Protein AF-A0AAU4G1H4-F1 (afdb_monomer_lite)

Sequence (89 aa):
MTDGQNDRYGPLVQAIVAQSAAMTRNGLPAEKAALVIARAVTDRRPRTRYTIGRDAALLTRLSRVLPDRLLDRILAASLRPHYPKATAA

Radius of gyration: 17.73 Å; chains: 1; bounding box: 41×32×53 Å

Foldseek 3Di:
DDPVVCVVCVQVVQLVVQLVVVCVVVDDDPVQVVVQVVCQVPDPDHDPDDARDPVSVVLVVCVVPDDPVVSVVVVVVSSVVSGDDPPDD

Structure (mmCIF, N/CA/C/O backbone):
data_AF-A0AAU4G1H4-F1
#
_entry.id   AF-A0AAU4G1H4-F1
#
loop_
_atom_site.group_PDB
_atom_site.id
_atom_site.type_symbol
_atom_site.label_atom_id
_atom_site.label_alt_id
_atom_site.label_comp_id
_atom_site.label_asym_id
_atom_site.label_entity_id
_atom_site.label_seq_id
_atom_site.pdbx_PDB_ins_code
_atom_site.Cartn_x
_atom_site.Cartn_y
_atom_site.Cartn_z
_atom_site.occupancy
_atom_site.B_iso_or_equiv
_atom_site.auth_seq_id
_atom_site.auth_comp_id
_atom_site.auth_asym_id
_atom_site.auth_atom_id
_atom_site.pdbx_PDB_model_num
ATOM 1 N N . MET A 1 1 ? 23.857 -2.273 -4.454 1.00 62.94 1 MET A N 1
ATOM 2 C CA . MET A 1 1 ? 23.184 -3.195 -5.393 1.00 62.94 1 MET A CA 1
ATOM 3 C C . MET A 1 1 ? 24.212 -3.559 -6.444 1.00 62.94 1 MET A C 1
ATOM 5 O O . MET A 1 1 ? 24.879 -2.646 -6.910 1.00 62.94 1 MET A O 1
ATOM 9 N N . THR A 1 2 ? 24.436 -4.841 -6.724 1.00 82.50 2 THR A N 1
ATOM 10 C CA . THR A 1 2 ? 25.382 -5.228 -7.785 1.00 82.50 2 THR A CA 1
ATOM 11 C C . THR A 1 2 ? 24.755 -5.001 -9.160 1.00 82.50 2 THR A C 1
ATOM 13 O O . THR A 1 2 ? 23.529 -5.015 -9.280 1.00 82.50 2 THR A O 1
ATOM 16 N N . ASP A 1 3 ? 25.565 -4.829 -10.203 1.00 80.00 3 ASP A N 1
ATOM 17 C CA . ASP A 1 3 ? 25.059 -4.576 -11.563 1.00 80.00 3 ASP A CA 1
ATOM 18 C C . ASP A 1 3 ? 24.111 -5.693 -12.034 1.00 80.00 3 ASP A C 1
ATOM 20 O O . ASP A 1 3 ? 22.989 -5.433 -12.459 1.00 80.00 3 ASP A O 1
ATOM 24 N N . GLY A 1 4 ? 24.452 -6.958 -11.761 1.00 81.12 4 GLY A N 1
ATOM 25 C CA . GLY A 1 4 ? 23.568 -8.095 -12.053 1.00 81.12 4 GLY A CA 1
ATOM 26 C C . GLY A 1 4 ? 22.296 -8.188 -11.188 1.00 81.12 4 GLY A C 1
ATOM 27 O O . GLY A 1 4 ? 21.406 -8.993 -11.474 1.00 81.12 4 GLY A O 1
ATOM 28 N N . GLN A 1 5 ? 22.181 -7.431 -10.093 1.00 79.56 5 GLN A N 1
ATOM 29 C CA . GLN A 1 5 ? 20.920 -7.267 -9.353 1.00 79.56 5 GLN A CA 1
ATOM 30 C C . GLN A 1 5 ? 20.086 -6.122 -9.932 1.00 79.56 5 GLN A C 1
ATOM 32 O O . GLN A 1 5 ? 18.865 -6.260 -10.015 1.00 79.56 5 GLN A O 1
ATOM 37 N N . ASN A 1 6 ? 20.736 -5.032 -10.353 1.00 80.06 6 ASN A N 1
ATOM 38 C CA . ASN A 1 6 ? 20.086 -3.919 -11.043 1.00 80.06 6 ASN A CA 1
ATOM 39 C C . ASN A 1 6 ? 19.400 -4.392 -12.328 1.00 80.06 6 ASN A C 1
ATOM 41 O O . ASN A 1 6 ? 18.236 -4.062 -12.531 1.00 80.06 6 ASN A O 1
ATOM 45 N N . ASP A 1 7 ? 20.049 -5.243 -13.123 1.00 82.12 7 ASP A N 1
ATOM 46 C CA . ASP A 1 7 ? 19.461 -5.756 -14.369 1.00 82.12 7 ASP A CA 1
ATOM 47 C C . ASP A 1 7 ? 18.213 -6.620 -14.129 1.00 82.12 7 ASP A C 1
ATOM 49 O O . ASP A 1 7 ? 17.223 -6.527 -14.854 1.00 82.12 7 ASP A O 1
ATOM 53 N N . ARG A 1 8 ? 18.224 -7.450 -13.077 1.00 84.56 8 ARG A N 1
ATOM 54 C CA . ARG A 1 8 ? 17.106 -8.359 -12.765 1.00 84.56 8 ARG A CA 1
ATOM 55 C C . ARG A 1 8 ? 15.929 -7.659 -12.096 1.00 84.56 8 ARG A C 1
ATOM 57 O O . ARG A 1 8 ? 14.780 -7.971 -12.399 1.00 84.56 8 ARG A O 1
ATOM 64 N N . TYR A 1 9 ? 16.203 -6.752 -11.160 1.00 86.56 9 TYR A N 1
ATOM 65 C CA . TYR A 1 9 ? 15.172 -6.147 -10.314 1.00 86.56 9 TYR A CA 1
ATOM 66 C C . TYR A 1 9 ? 14.838 -4.705 -10.684 1.00 86.56 9 TYR A C 1
ATOM 68 O O . TYR A 1 9 ? 13.770 -4.232 -10.308 1.00 86.56 9 TYR A O 1
ATOM 76 N N . GLY A 1 10 ? 15.687 -4.012 -11.443 1.00 87.31 10 GLY A N 1
ATOM 77 C CA . GLY A 1 10 ? 15.488 -2.619 -11.845 1.00 87.31 10 GLY A CA 1
ATOM 78 C C . GLY A 1 10 ? 14.125 -2.370 -12.495 1.00 87.31 10 GLY A C 1
ATOM 79 O O . GLY A 1 10 ? 13.380 -1.524 -11.996 1.00 87.31 10 GLY A O 1
ATOM 80 N N . PRO A 1 11 ? 13.723 -3.144 -13.521 1.00 88.69 11 PRO A N 1
ATOM 81 C CA . PRO A 1 11 ? 12.408 -2.994 -14.144 1.00 88.69 11 PRO A CA 1
ATOM 82 C C . PRO A 1 11 ? 11.236 -3.245 -13.184 1.00 88.69 11 PRO A C 1
ATOM 84 O O . PRO A 1 11 ? 10.222 -2.554 -13.256 1.00 88.69 11 PRO A O 1
ATOM 87 N N . LEU A 1 12 ? 11.375 -4.201 -12.257 1.00 87.19 12 LEU A N 1
ATOM 88 C CA . LEU A 1 12 ? 10.355 -4.480 -11.240 1.00 87.19 12 LEU A CA 1
ATOM 89 C C . LEU A 1 12 ? 10.233 -3.320 -10.244 1.00 87.19 12 LEU A C 1
ATOM 91 O O . LEU A 1 12 ? 9.125 -2.883 -9.942 1.00 87.19 12 LEU A O 1
ATOM 95 N N . VAL A 1 13 ? 11.359 -2.804 -9.747 1.00 88.12 13 VAL A N 1
ATOM 96 C CA . VAL A 1 13 ? 11.378 -1.659 -8.826 1.00 88.12 13 VAL A CA 1
ATOM 97 C C . VAL A 1 13 ? 10.755 -0.436 -9.497 1.00 88.12 13 VAL A C 1
ATOM 99 O O . VAL A 1 13 ? 9.915 0.228 -8.892 1.00 88.12 13 VAL A O 1
ATOM 102 N N . GLN A 1 14 ? 11.085 -0.180 -10.765 1.00 88.25 14 GLN A N 1
ATOM 103 C CA . GLN A 1 14 ? 10.459 0.887 -11.547 1.00 88.25 14 GLN A CA 1
ATOM 104 C C . GLN A 1 14 ? 8.943 0.690 -11.675 1.00 88.25 14 GLN A C 1
ATOM 106 O O . GLN A 1 14 ? 8.191 1.644 -11.477 1.00 88.25 14 GLN A O 1
ATOM 111 N N . ALA A 1 15 ? 8.482 -0.539 -11.924 1.00 86.62 15 ALA A N 1
ATOM 112 C CA . ALA A 1 15 ? 7.057 -0.849 -12.003 1.00 86.62 15 ALA A CA 1
ATOM 113 C C . ALA A 1 15 ? 6.321 -0.591 -10.680 1.00 86.62 15 ALA A C 1
ATOM 115 O O . ALA A 1 15 ? 5.233 -0.014 -10.681 1.00 86.62 15 ALA A O 1
ATOM 116 N N . ILE A 1 16 ? 6.925 -0.963 -9.548 1.00 87.06 16 ILE A N 1
ATOM 117 C CA . ILE A 1 16 ? 6.363 -0.720 -8.211 1.00 87.06 16 ILE A CA 1
ATOM 118 C C . ILE A 1 16 ? 6.268 0.786 -7.932 1.00 87.06 16 ILE A C 1
ATOM 120 O O . ILE A 1 16 ? 5.236 1.262 -7.456 1.00 87.06 16 ILE A O 1
ATOM 124 N N . VAL A 1 17 ? 7.308 1.555 -8.263 1.00 89.12 17 VAL A N 1
ATOM 125 C CA . VAL A 1 17 ? 7.304 3.017 -8.087 1.00 89.12 17 VAL A CA 1
ATOM 126 C C . VAL A 1 17 ? 6.242 3.674 -8.974 1.00 89.12 17 VAL A C 1
ATOM 128 O O . VAL A 1 17 ? 5.471 4.507 -8.493 1.00 89.12 17 VAL A O 1
ATOM 131 N N . ALA A 1 18 ? 6.145 3.272 -10.243 1.00 86.44 18 ALA A N 1
ATOM 132 C CA . ALA A 1 18 ? 5.142 3.786 -11.173 1.00 86.44 18 ALA A CA 1
ATOM 133 C C . ALA A 1 18 ? 3.710 3.454 -10.723 1.00 86.44 18 ALA A C 1
ATOM 135 O O . ALA A 1 18 ? 2.828 4.316 -10.779 1.00 86.44 18 ALA A O 1
ATOM 136 N N . GLN A 1 19 ? 3.483 2.234 -10.226 1.00 84.00 19 GLN A N 1
ATOM 137 C CA . GLN A 1 19 ? 2.206 1.824 -9.641 1.00 84.00 19 GLN A CA 1
ATOM 138 C C . GLN A 1 19 ? 1.858 2.662 -8.408 1.00 84.00 19 GLN A C 1
ATOM 140 O O . GLN A 1 19 ? 0.740 3.166 -8.318 1.00 84.00 19 GLN A O 1
ATOM 145 N N . SER A 1 20 ? 2.810 2.870 -7.495 1.00 83.94 20 SER A N 1
ATOM 146 C CA . SER A 1 20 ? 2.613 3.703 -6.303 1.00 83.94 20 SER A CA 1
ATOM 147 C C . SER A 1 20 ? 2.203 5.132 -6.673 1.00 83.94 20 SER A C 1
ATOM 149 O O . SER A 1 20 ? 1.185 5.628 -6.193 1.00 83.94 20 SER A O 1
ATOM 151 N N . ALA A 1 21 ? 2.909 5.762 -7.619 1.00 84.25 21 ALA A N 1
ATOM 152 C CA . ALA A 1 21 ? 2.580 7.106 -8.093 1.00 84.25 21 ALA A CA 1
ATOM 153 C C . ALA A 1 21 ? 1.196 7.182 -8.769 1.00 84.25 21 ALA A C 1
ATOM 155 O O . ALA A 1 21 ? 0.466 8.165 -8.608 1.00 84.25 21 ALA A O 1
ATOM 156 N N . ALA A 1 22 ? 0.803 6.146 -9.520 1.00 80.25 22 ALA A N 1
ATOM 157 C CA . ALA A 1 22 ? -0.535 6.052 -10.100 1.00 80.25 22 ALA A CA 1
ATOM 158 C C . ALA A 1 22 ? -1.620 5.884 -9.023 1.00 80.25 22 ALA A C 1
ATOM 160 O O . ALA A 1 22 ? -2.675 6.514 -9.116 1.00 80.25 22 ALA A O 1
ATOM 161 N N . MET A 1 23 ? -1.344 5.098 -7.981 1.00 75.31 23 MET A N 1
ATOM 162 C CA . MET A 1 23 ? -2.232 4.924 -6.833 1.00 75.31 23 MET A CA 1
ATOM 163 C C . MET A 1 23 ? -2.380 6.204 -6.014 1.00 75.31 23 MET A C 1
ATOM 165 O O . MET A 1 23 ? -3.487 6.492 -5.578 1.00 75.31 23 MET A O 1
ATOM 169 N N . THR A 1 24 ? -1.324 7.008 -5.849 1.00 77.50 24 THR A N 1
ATOM 170 C CA . THR A 1 24 ? -1.411 8.295 -5.136 1.00 77.50 24 THR A CA 1
ATOM 171 C C . THR A 1 24 ? -2.462 9.216 -5.757 1.00 77.50 24 THR A C 1
ATOM 173 O O . THR A 1 24 ? -3.232 9.835 -5.029 1.00 77.50 24 THR A O 1
ATOM 176 N N . ARG A 1 25 ? -2.561 9.260 -7.095 1.00 71.06 25 ARG A N 1
ATOM 177 C CA . ARG A 1 25 ? -3.572 10.072 -7.801 1.00 71.06 25 ARG A CA 1
ATOM 178 C C . ARG A 1 25 ? -5.012 9.642 -7.516 1.00 71.06 25 ARG A C 1
ATOM 180 O O . ARG A 1 25 ? -5.893 10.491 -7.473 1.00 71.06 25 ARG A O 1
ATOM 187 N N . ASN A 1 26 ? -5.237 8.348 -7.306 1.00 72.00 26 ASN A N 1
ATOM 188 C CA . ASN A 1 26 ? -6.559 7.771 -7.040 1.00 72.00 26 ASN A CA 1
ATOM 189 C C . ASN A 1 26 ? -6.740 7.378 -5.562 1.00 72.00 26 ASN A C 1
ATOM 191 O O . ASN A 1 26 ? -7.654 6.623 -5.224 1.00 72.00 26 ASN A O 1
ATOM 195 N N . GLY A 1 27 ? -5.846 7.851 -4.690 1.00 73.44 27 GLY A N 1
ATOM 196 C CA . GLY A 1 27 ? -5.790 7.466 -3.290 1.00 73.44 27 GLY A CA 1
ATOM 197 C C . GLY A 1 27 ? -7.024 7.910 -2.510 1.00 73.44 27 GLY A C 1
ATOM 198 O O . GLY A 1 27 ? -7.735 8.846 -2.883 1.00 73.44 27 GLY A O 1
ATOM 199 N N . LEU A 1 28 ? -7.286 7.236 -1.387 1.00 80.00 28 LEU A N 1
ATOM 200 C CA . LEU A 1 28 ? -8.319 7.688 -0.462 1.00 80.00 28 LEU A CA 1
ATOM 201 C C . LEU A 1 28 ? -7.902 9.048 0.139 1.00 80.00 28 LEU A C 1
ATOM 203 O O . LEU A 1 28 ? -6.772 9.153 0.616 1.00 80.00 28 LEU A O 1
ATOM 207 N N . PRO A 1 29 ? -8.801 10.051 0.189 1.00 84.81 29 PRO A N 1
ATOM 208 C CA . PRO A 1 29 ? -8.538 11.312 0.876 1.00 84.81 29 PRO A CA 1
ATOM 209 C C . PRO A 1 29 ? -8.086 11.095 2.323 1.00 84.81 29 PRO A C 1
ATOM 211 O O . PRO A 1 29 ? -8.633 10.233 3.027 1.00 84.81 29 PRO A O 1
ATOM 214 N N . ALA A 1 30 ? -7.119 11.896 2.771 1.00 85.50 30 ALA A N 1
ATOM 215 C CA . ALA A 1 30 ? -6.522 11.784 4.100 1.00 85.50 30 ALA A CA 1
ATOM 216 C C . ALA A 1 30 ? -7.570 11.932 5.216 1.00 85.50 30 ALA A C 1
ATOM 218 O O . ALA A 1 30 ? -7.517 11.229 6.224 1.00 85.50 30 ALA A O 1
ATOM 219 N N . GLU A 1 31 ? -8.590 12.761 5.002 1.00 87.38 31 GLU A N 1
ATOM 220 C CA . GLU A 1 31 ? -9.682 13.014 5.942 1.00 87.38 31 GLU A CA 1
ATOM 221 C C . GLU A 1 31 ? -10.511 11.749 6.191 1.00 87.38 31 GLU A C 1
ATOM 223 O O . GLU A 1 31 ? -10.882 11.439 7.325 1.00 87.38 31 GLU A O 1
ATOM 228 N N . LYS A 1 32 ? -10.770 10.961 5.139 1.00 86.12 32 LYS A N 1
ATOM 229 C CA . LYS A 1 32 ? -11.503 9.693 5.269 1.00 86.12 32 LYS A CA 1
ATOM 230 C C . LYS A 1 32 ? -10.689 8.660 6.041 1.00 86.12 32 LYS A C 1
ATOM 232 O O . LYS A 1 32 ? -11.264 7.897 6.815 1.00 86.12 32 LYS A O 1
ATOM 237 N N . ALA A 1 33 ? -9.370 8.641 5.855 1.00 86.38 33 ALA A N 1
ATOM 238 C CA . ALA A 1 33 ? -8.484 7.800 6.652 1.00 86.38 33 ALA A CA 1
ATOM 239 C C . ALA A 1 33 ? -8.482 8.234 8.126 1.00 86.38 33 ALA A C 1
ATOM 241 O O . ALA A 1 33 ? -8.663 7.394 9.010 1.00 86.38 33 ALA A O 1
ATOM 242 N N . ALA A 1 34 ? -8.371 9.539 8.386 1.00 90.00 34 ALA A N 1
ATOM 243 C CA . ALA A 1 34 ? -8.381 10.106 9.730 1.00 90.00 34 ALA A CA 1
ATOM 244 C C . ALA A 1 34 ? -9.668 9.767 10.495 1.00 90.00 34 ALA A C 1
ATOM 246 O O . ALA A 1 34 ? -9.595 9.379 11.657 1.00 90.00 34 ALA A O 1
ATOM 247 N N . LEU A 1 35 ? -10.836 9.815 9.844 1.00 90.88 35 LEU A N 1
ATOM 248 C CA . LEU A 1 35 ? -12.112 9.423 10.456 1.00 90.88 35 LEU A CA 1
ATOM 249 C C . LEU A 1 35 ? -12.134 7.955 10.903 1.00 90.88 35 LEU A C 1
ATOM 251 O O . LEU A 1 35 ? -12.623 7.648 11.990 1.00 90.88 35 LEU A O 1
ATOM 255 N N . VAL A 1 36 ? -11.593 7.041 10.090 1.00 89.06 36 VAL A N 1
ATOM 256 C CA . VAL A 1 36 ? -11.518 5.617 10.456 1.00 89.06 36 VAL A CA 1
ATOM 257 C C . VAL A 1 36 ? -10.568 5.412 11.634 1.00 89.06 36 VAL A C 1
ATOM 259 O O . VAL A 1 36 ? -10.896 4.657 12.548 1.00 89.06 36 VAL A O 1
ATOM 262 N N . ILE A 1 37 ? -9.426 6.105 11.642 1.00 89.50 37 ILE A N 1
ATOM 263 C CA . ILE A 1 37 ? -8.461 6.051 12.747 1.00 89.50 37 ILE A CA 1
ATOM 264 C C . ILE A 1 37 ? -9.094 6.604 14.026 1.00 89.50 37 ILE A C 1
ATOM 266 O O . ILE A 1 37 ? -9.087 5.921 15.046 1.00 89.50 37 ILE A O 1
ATOM 270 N N . ALA A 1 38 ? -9.710 7.787 13.959 1.00 93.62 38 ALA A N 1
ATOM 271 C CA . ALA A 1 38 ? -10.402 8.416 15.080 1.00 93.62 38 ALA A CA 1
ATOM 272 C C . ALA A 1 38 ? -11.487 7.495 15.653 1.00 93.62 38 ALA A C 1
ATOM 274 O O . ALA A 1 38 ? -11.581 7.32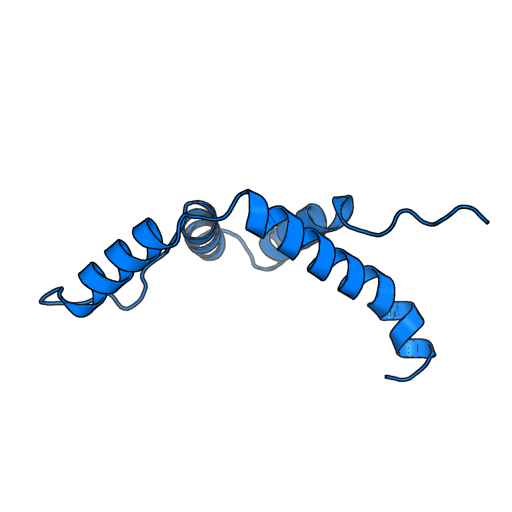2 16.867 1.00 93.62 38 ALA A O 1
ATOM 275 N N . ARG A 1 39 ? -12.268 6.836 14.789 1.00 89.69 39 ARG A N 1
ATOM 276 C CA . ARG A 1 39 ? -13.268 5.854 15.217 1.00 89.69 39 ARG A CA 1
ATOM 277 C C . ARG A 1 39 ? -12.635 4.641 15.897 1.00 89.69 39 ARG A C 1
ATOM 279 O O . ARG A 1 39 ? -13.134 4.197 16.925 1.00 89.69 39 ARG A O 1
ATOM 286 N N . ALA A 1 40 ? -11.549 4.114 15.338 1.00 90.12 40 ALA A N 1
ATOM 287 C CA . ALA A 1 40 ? -10.867 2.946 15.879 1.00 90.12 40 ALA A CA 1
ATOM 288 C C . ALA A 1 40 ? -10.290 3.205 17.279 1.00 90.12 40 ALA A C 1
ATOM 290 O O . ALA A 1 40 ? -10.393 2.335 18.139 1.00 90.12 40 ALA A O 1
ATOM 291 N N . VAL A 1 41 ? -9.726 4.393 17.520 1.00 93.50 41 VAL A N 1
ATOM 292 C CA . VAL A 1 41 ? -9.130 4.742 18.824 1.00 93.50 41 VAL A CA 1
ATOM 293 C C . VAL A 1 41 ? -10.163 5.159 19.876 1.00 93.50 41 VAL A C 1
ATOM 295 O O . VAL A 1 41 ? -9.862 5.111 21.063 1.00 93.50 41 VAL A O 1
ATOM 298 N N . THR A 1 42 ? -11.375 5.549 19.464 1.00 94.00 42 THR A N 1
ATOM 299 C CA . THR A 1 42 ? -12.455 5.975 20.378 1.00 94.00 42 THR A CA 1
ATOM 300 C C . THR A 1 42 ? -13.516 4.900 20.634 1.00 94.00 42 THR A C 1
ATOM 302 O O . THR A 1 42 ? -14.358 5.064 21.518 1.00 94.00 42 THR A O 1
ATOM 305 N N . ASP A 1 43 ? -13.501 3.783 19.899 1.00 93.50 43 ASP A N 1
ATOM 306 C CA . ASP A 1 43 ? -14.447 2.686 20.108 1.00 93.50 43 ASP A CA 1
ATOM 307 C C . ASP A 1 43 ? -14.222 2.010 21.472 1.00 93.50 43 ASP A C 1
ATOM 309 O O . ASP A 1 43 ? -13.132 1.552 21.802 1.00 93.50 43 ASP A O 1
ATOM 313 N N . ARG A 1 44 ? -15.306 1.832 22.237 1.00 90.50 44 ARG A N 1
ATOM 314 C CA . ARG A 1 44 ? -15.296 1.164 23.555 1.00 90.50 44 ARG A CA 1
ATOM 315 C C . ARG A 1 44 ? -14.761 -0.279 23.524 1.00 90.50 44 ARG A C 1
ATOM 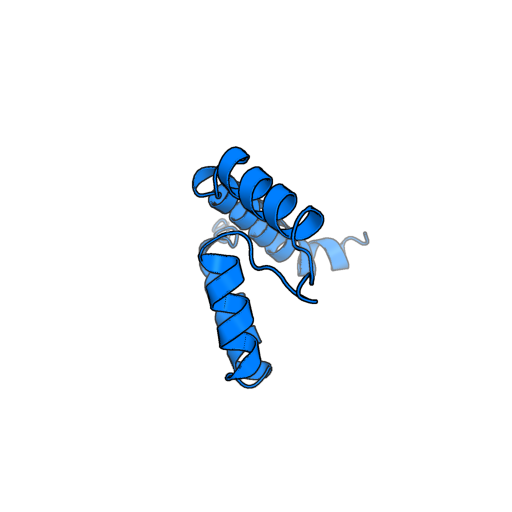317 O O . ARG A 1 44 ? -14.347 -0.806 24.552 1.00 90.50 44 ARG A O 1
ATOM 324 N N . ARG A 1 45 ? -14.825 -0.945 22.367 1.00 89.44 45 ARG A N 1
ATOM 325 C CA . ARG A 1 45 ? -14.254 -2.279 22.111 1.00 89.44 45 ARG A CA 1
ATOM 326 C C . ARG A 1 45 ? -13.635 -2.292 20.707 1.00 89.44 45 ARG A C 1
ATOM 328 O O . ARG A 1 45 ? -14.334 -2.652 19.755 1.00 89.44 45 ARG A O 1
ATOM 335 N N . PRO A 1 46 ? -12.369 -1.870 20.558 1.00 85.56 46 PRO A N 1
ATOM 336 C CA . PRO A 1 46 ? -11.737 -1.751 19.252 1.00 85.56 46 PRO A CA 1
ATOM 337 C C . PRO A 1 46 ? -11.541 -3.126 18.606 1.00 85.56 46 PRO A C 1
ATOM 339 O O . PRO A 1 46 ? -11.235 -4.120 19.268 1.00 85.56 46 PRO A O 1
ATOM 342 N N . ARG A 1 47 ? -11.726 -3.201 17.286 1.00 82.88 47 ARG A N 1
ATOM 343 C CA . ARG A 1 47 ? -11.493 -4.425 16.506 1.00 82.88 47 ARG A CA 1
ATOM 344 C C . ARG A 1 47 ? -10.002 -4.586 16.216 1.00 82.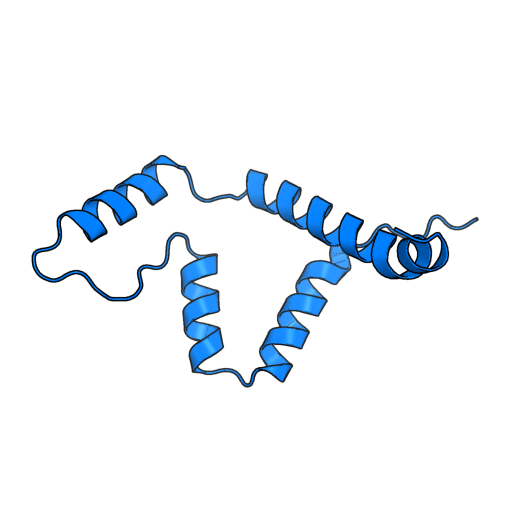88 47 ARG A C 1
ATOM 346 O O . ARG A 1 47 ? -9.303 -3.618 15.961 1.00 82.88 47 ARG A O 1
ATOM 353 N N . THR A 1 48 ? -9.522 -5.823 16.120 1.00 82.25 48 THR A N 1
ATOM 354 C CA . THR A 1 48 ? -8.106 -6.110 15.814 1.00 82.25 48 THR A CA 1
ATOM 355 C C . THR A 1 48 ? -7.660 -5.626 14.424 1.00 82.25 48 THR A C 1
ATOM 357 O O . THR A 1 48 ? -6.467 -5.520 14.169 1.00 82.25 48 THR A O 1
ATOM 360 N N . ARG A 1 49 ? -8.588 -5.378 13.484 1.00 81.75 49 ARG A N 1
ATOM 361 C CA . ARG A 1 49 ? -8.272 -4.979 12.099 1.00 81.75 49 ARG A CA 1
ATOM 362 C C . ARG A 1 49 ? -9.315 -4.002 11.550 1.00 81.75 49 ARG A C 1
ATOM 364 O O . ARG A 1 49 ? -10.503 -4.329 11.536 1.00 81.75 49 ARG A O 1
ATOM 371 N N . TYR A 1 50 ? -8.850 -2.862 11.038 1.00 81.62 50 TYR A N 1
ATOM 372 C CA . TYR A 1 50 ? -9.644 -1.834 10.357 1.00 81.62 50 TYR A CA 1
ATOM 373 C C . TYR A 1 50 ? -9.089 -1.628 8.945 1.00 81.62 50 TYR A C 1
ATOM 375 O O . TYR A 1 50 ? -7.889 -1.449 8.767 1.00 81.62 50 TYR A O 1
ATOM 383 N N . THR A 1 51 ? -9.950 -1.683 7.931 1.00 81.75 51 THR A N 1
ATOM 384 C CA . THR A 1 51 ? -9.550 -1.495 6.530 1.00 81.75 51 THR A CA 1
ATOM 385 C C . THR A 1 51 ? -9.840 -0.062 6.109 1.00 81.75 51 THR A C 1
ATOM 387 O O . THR A 1 51 ? -10.996 0.361 6.157 1.00 81.75 51 THR A O 1
ATOM 390 N N . ILE A 1 52 ? -8.813 0.671 5.685 1.00 80.62 52 ILE A N 1
ATOM 391 C CA . ILE A 1 52 ? -8.936 2.057 5.227 1.00 80.62 52 ILE A CA 1
ATOM 392 C C . ILE A 1 52 ? -8.870 2.071 3.700 1.00 80.62 52 ILE A C 1
ATOM 394 O O . ILE A 1 52 ? -7.858 1.703 3.116 1.00 80.62 52 ILE A O 1
ATOM 398 N N . GLY A 1 53 ? -9.955 2.496 3.053 1.00 75.81 53 GLY A N 1
ATOM 399 C CA . GLY A 1 53 ? -10.055 2.534 1.592 1.00 75.81 53 GLY A CA 1
ATOM 400 C C . GLY A 1 53 ? -10.711 1.292 0.983 1.00 75.81 53 GLY A C 1
ATOM 401 O O . GLY A 1 53 ? -10.790 0.225 1.597 1.00 75.81 53 GLY A O 1
ATOM 402 N N . ARG A 1 54 ? -11.231 1.457 -0.241 1.00 70.06 54 ARG A N 1
ATOM 403 C CA . ARG A 1 54 ? -12.001 0.423 -0.952 1.00 70.06 54 ARG A CA 1
ATOM 404 C C . ARG A 1 54 ? -11.121 -0.772 -1.321 1.00 70.06 54 ARG A C 1
ATOM 406 O O . ARG A 1 54 ? -11.537 -1.911 -1.120 1.00 70.06 54 ARG A O 1
ATOM 413 N N . ASP A 1 55 ? -9.889 -0.502 -1.740 1.00 66.94 55 ASP A N 1
ATOM 414 C CA . ASP A 1 55 ? -8.933 -1.530 -2.159 1.00 66.94 55 ASP A CA 1
ATOM 415 C C . ASP A 1 55 ? -8.402 -2.333 -0.973 1.00 66.94 55 ASP A C 1
ATOM 417 O O . ASP A 1 55 ? -8.368 -3.559 -1.026 1.00 66.94 55 ASP A O 1
ATOM 421 N N . ALA A 1 56 ? -8.095 -1.674 0.150 1.00 69.12 56 ALA A N 1
ATOM 422 C CA . ALA A 1 56 ? -7.668 -2.363 1.366 1.00 69.12 56 ALA A CA 1
ATOM 423 C C . ALA A 1 56 ? -8.764 -3.294 1.909 1.00 69.12 56 ALA A C 1
ATOM 425 O O . ALA A 1 56 ? -8.480 -4.407 2.357 1.00 69.12 56 ALA A O 1
ATOM 426 N N . ALA A 1 57 ? -10.030 -2.865 1.846 1.00 72.25 57 ALA A N 1
ATOM 427 C CA . ALA A 1 57 ? -11.168 -3.687 2.246 1.00 72.25 57 ALA A CA 1
ATOM 428 C C . ALA A 1 57 ? -11.371 -4.885 1.309 1.00 72.25 57 ALA A C 1
ATOM 430 O O . ALA A 1 57 ? -11.631 -5.996 1.779 1.00 72.25 57 ALA A O 1
ATOM 431 N N . LEU A 1 58 ? -11.228 -4.670 -0.001 1.00 72.38 58 LEU A N 1
ATOM 432 C CA . LEU A 1 58 ? -11.362 -5.713 -1.012 1.00 72.38 58 LEU A CA 1
ATOM 433 C C . LEU A 1 58 ? -10.243 -6.756 -0.883 1.00 72.38 58 LEU A C 1
ATOM 435 O O . LEU A 1 58 ? -10.541 -7.941 -0.755 1.00 72.38 58 LEU A O 1
ATOM 439 N N . LEU A 1 59 ? -8.980 -6.324 -0.826 1.00 70.62 59 LEU A N 1
ATOM 440 C CA . LEU A 1 59 ? -7.813 -7.204 -0.694 1.00 70.62 59 LEU A CA 1
ATOM 441 C C . LEU A 1 59 ? -7.845 -8.006 0.610 1.00 70.62 59 LEU A C 1
ATOM 443 O O . LEU A 1 59 ? -7.592 -9.206 0.592 1.00 70.62 59 LEU A O 1
ATOM 447 N N . THR A 1 60 ? -8.240 -7.387 1.727 1.00 75.75 60 THR A N 1
ATOM 448 C CA . THR A 1 60 ? -8.362 -8.084 3.0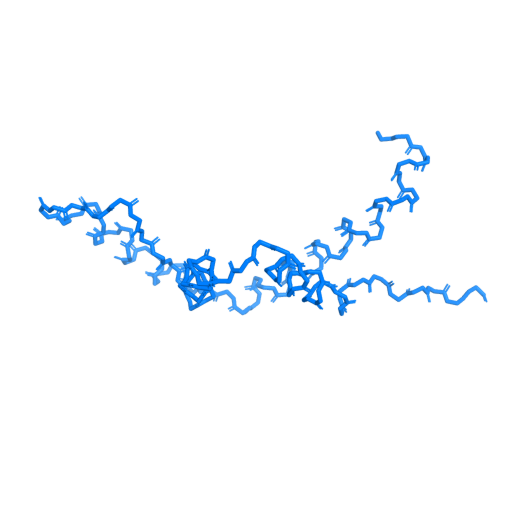22 1.00 75.75 60 THR A CA 1
ATOM 449 C C . THR A 1 60 ? -9.477 -9.133 3.024 1.00 75.75 60 THR A C 1
ATOM 451 O O . THR A 1 60 ? -9.410 -10.112 3.766 1.00 75.75 60 THR A O 1
ATOM 454 N N . ARG A 1 61 ? -10.542 -8.937 2.236 1.00 73.38 61 ARG A N 1
ATOM 455 C CA . ARG A 1 61 ? -11.594 -9.952 2.073 1.00 73.38 61 ARG A CA 1
ATOM 456 C C . ARG A 1 61 ? -11.162 -11.051 1.112 1.00 73.38 61 ARG A C 1
ATOM 458 O O . ARG A 1 61 ? -11.386 -12.217 1.415 1.00 73.38 61 ARG A O 1
ATOM 465 N N . LEU A 1 62 ? -10.521 -10.687 0.004 1.00 66.88 62 LEU A N 1
ATOM 466 C CA . LEU A 1 62 ? -9.986 -11.634 -0.972 1.00 66.88 62 LEU A CA 1
ATOM 467 C C . LEU A 1 62 ? -8.945 -12.557 -0.332 1.00 66.88 62 LEU A C 1
ATOM 469 O O . LEU A 1 62 ? -9.046 -13.763 -0.508 1.00 66.88 62 LEU A O 1
ATOM 473 N N . SER A 1 63 ? -8.029 -12.045 0.494 1.00 71.50 63 SER A N 1
ATOM 474 C CA . SER A 1 63 ? -7.009 -12.866 1.170 1.00 71.50 63 SER A CA 1
ATOM 475 C C . SER A 1 63 ? -7.566 -13.886 2.168 1.00 71.50 63 SER A C 1
ATOM 477 O O . SER A 1 63 ? -6.863 -14.812 2.555 1.00 71.50 63 SER A O 1
ATOM 479 N N . ARG A 1 64 ? -8.829 -13.750 2.591 1.00 76.50 64 ARG A N 1
ATOM 480 C CA . ARG A 1 64 ? -9.497 -14.744 3.448 1.00 76.50 64 ARG A CA 1
ATOM 481 C C . ARG A 1 64 ? -10.138 -15.887 2.671 1.00 76.50 64 ARG A C 1
ATOM 483 O O . ARG A 1 64 ? -10.479 -16.893 3.281 1.00 76.50 64 ARG A O 1
ATOM 490 N N . VAL A 1 65 ? -10.371 -15.703 1.373 1.00 80.00 65 VAL A N 1
ATOM 491 C CA . VAL A 1 65 ? -11.147 -16.635 0.540 1.00 80.00 65 VAL A CA 1
ATOM 492 C C . VAL A 1 65 ? -10.286 -17.236 -0.570 1.00 80.00 65 VAL A C 1
ATOM 494 O O . VAL A 1 65 ? -10.521 -18.369 -0.982 1.00 80.00 65 VAL A O 1
ATOM 497 N N . LEU A 1 66 ? -9.287 -16.499 -1.061 1.00 73.12 66 LEU A N 1
ATOM 498 C CA . LEU A 1 66 ? -8.425 -16.944 -2.145 1.00 73.12 66 LEU A CA 1
ATOM 499 C C . LEU A 1 66 ? -7.202 -17.708 -1.621 1.00 73.12 66 LEU A C 1
ATOM 501 O O . LEU A 1 66 ? -6.593 -17.288 -0.638 1.00 73.12 66 LEU A O 1
ATOM 505 N N . PRO A 1 67 ? -6.776 -18.768 -2.332 1.00 81.81 67 PRO A N 1
ATOM 506 C CA . PRO A 1 67 ? -5.460 -19.361 -2.145 1.00 81.81 67 PRO A CA 1
ATOM 507 C C . PRO A 1 67 ? -4.357 -18.346 -2.459 1.00 81.81 67 PRO A C 1
ATOM 509 O O . PRO A 1 67 ? -4.463 -17.588 -3.427 1.00 81.81 67 PRO A O 1
ATOM 512 N N . ASP A 1 68 ? -3.263 -18.417 -1.707 1.00 79.94 68 ASP A N 1
ATOM 513 C CA . ASP A 1 68 ? -2.116 -17.500 -1.791 1.00 79.94 68 ASP A CA 1
ATOM 514 C C . ASP A 1 68 ? -1.589 -17.336 -3.232 1.00 79.94 68 ASP A C 1
ATOM 516 O O . ASP A 1 68 ? -1.451 -16.232 -3.751 1.00 79.94 68 ASP A O 1
ATOM 520 N N . ARG A 1 69 ? -1.477 -18.448 -3.974 1.00 80.81 69 ARG A N 1
ATOM 521 C CA . ARG A 1 69 ? -1.021 -18.457 -5.380 1.00 80.81 69 ARG A CA 1
ATOM 522 C C . ARG A 1 69 ? -1.914 -17.673 -6.343 1.00 80.81 69 ARG A C 1
ATOM 524 O O . ARG A 1 69 ? -1.442 -17.198 -7.377 1.00 80.81 69 ARG A O 1
ATOM 531 N N . LEU A 1 70 ? -3.217 -17.608 -6.074 1.00 81.81 70 LEU A N 1
ATOM 532 C CA . LEU A 1 70 ? -4.139 -16.846 -6.914 1.00 81.81 70 LEU A CA 1
ATOM 533 C C . LEU A 1 70 ? -4.018 -15.352 -6.608 1.00 81.81 70 LEU A C 1
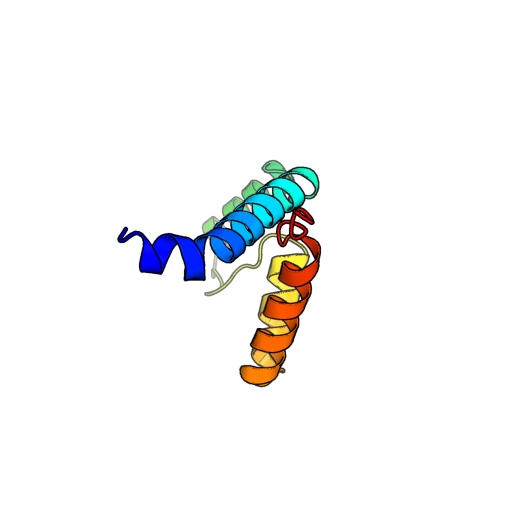ATOM 535 O O . LEU A 1 70 ? -4.043 -14.542 -7.533 1.00 81.81 70 LEU A O 1
ATOM 539 N N . LEU A 1 71 ? -3.829 -15.007 -5.334 1.00 80.31 71 LEU A N 1
ATOM 540 C CA . LEU A 1 71 ? -3.568 -13.641 -4.900 1.00 80.31 71 LEU A CA 1
ATOM 541 C C . LEU A 1 71 ? -2.264 -13.116 -5.521 1.00 80.31 71 LEU A C 1
ATOM 543 O O . LEU A 1 71 ? -2.284 -12.057 -6.146 1.00 80.31 71 LEU A O 1
ATOM 547 N N . ASP A 1 72 ? -1.193 -13.910 -5.496 1.00 82.69 72 ASP A N 1
ATOM 548 C CA . ASP A 1 72 ? 0.080 -13.577 -6.149 1.00 82.69 72 ASP A CA 1
ATOM 549 C C . ASP A 1 72 ? -0.070 -13.335 -7.652 1.00 82.69 72 ASP A C 1
ATOM 551 O O . ASP A 1 72 ? 0.486 -12.380 -8.194 1.00 82.69 72 ASP A O 1
ATOM 555 N N . ARG A 1 73 ? -0.868 -14.156 -8.349 1.00 84.00 73 ARG A N 1
ATOM 556 C CA . ARG A 1 73 ? -1.137 -13.948 -9.782 1.00 84.00 73 ARG A CA 1
ATOM 557 C C . ARG A 1 73 ? -1.878 -12.644 -10.053 1.00 84.00 73 ARG A C 1
ATOM 559 O O . ARG A 1 73 ? -1.567 -11.980 -11.038 1.00 84.00 73 ARG A O 1
ATOM 566 N N . ILE A 1 74 ? -2.841 -12.278 -9.208 1.00 83.69 74 ILE A N 1
ATOM 567 C CA . ILE A 1 74 ? -3.589 -11.021 -9.346 1.00 83.69 74 ILE A CA 1
ATOM 568 C C . ILE A 1 74 ? -2.658 -9.826 -9.111 1.00 83.69 74 ILE A C 1
ATOM 570 O O . ILE A 1 74 ? -2.677 -8.875 -9.892 1.00 83.69 74 ILE A O 1
ATOM 574 N N . LEU A 1 75 ? -1.810 -9.891 -8.081 1.00 81.44 75 LEU A N 1
ATOM 575 C CA . LEU A 1 75 ? -0.827 -8.848 -7.781 1.00 81.44 75 LEU A CA 1
ATOM 576 C C . LEU A 1 75 ? 0.214 -8.708 -8.902 1.00 81.44 75 LEU A C 1
ATOM 578 O O . LEU A 1 75 ? 0.485 -7.604 -9.367 1.00 81.44 75 LEU A O 1
ATOM 582 N N . ALA A 1 76 ? 0.744 -9.820 -9.411 1.00 82.75 76 ALA A N 1
ATOM 583 C CA . ALA A 1 76 ? 1.667 -9.800 -10.543 1.00 82.75 76 ALA A CA 1
ATOM 584 C C . ALA A 1 76 ? 1.005 -9.231 -11.815 1.00 82.75 76 ALA A C 1
ATOM 586 O O . ALA A 1 76 ? 1.626 -8.480 -12.571 1.00 82.75 76 ALA A O 1
ATOM 587 N N . ALA A 1 77 ? -0.273 -9.546 -12.047 1.00 83.94 77 ALA A N 1
ATOM 588 C CA . ALA A 1 77 ? -1.030 -9.015 -13.175 1.00 83.94 77 ALA A CA 1
ATOM 589 C C . ALA A 1 77 ? -1.313 -7.507 -13.054 1.00 83.94 77 ALA A C 1
ATOM 591 O O . ALA A 1 77 ? -1.302 -6.820 -14.074 1.00 83.94 77 ALA A O 1
ATOM 592 N N . SER A 1 78 ? -1.522 -6.970 -11.847 1.00 81.06 78 SER A N 1
ATOM 593 C CA . SER A 1 78 ? -1.746 -5.529 -11.641 1.00 81.06 78 SER A CA 1
ATOM 594 C C . SER A 1 78 ? -0.474 -4.689 -11.826 1.00 81.06 78 SER A C 1
ATOM 596 O O . SER A 1 78 ? -0.544 -3.510 -12.184 1.00 81.06 78 SER A O 1
ATOM 598 N N . LEU A 1 79 ? 0.699 -5.297 -11.628 1.00 80.50 79 LEU A N 1
ATOM 599 C CA . LEU A 1 79 ? 2.009 -4.684 -11.873 1.00 80.50 79 LEU A CA 1
ATOM 600 C C . LEU A 1 79 ? 2.388 -4.662 -13.357 1.00 80.50 79 LEU A C 1
ATOM 602 O O . LEU A 1 79 ? 3.043 -3.724 -13.801 1.00 80.50 79 LEU A O 1
ATOM 606 N N . ARG A 1 80 ? 1.941 -5.648 -14.147 1.00 81.06 80 ARG A N 1
ATOM 607 C CA . ARG A 1 80 ? 2.260 -5.792 -15.582 1.00 81.06 80 ARG A CA 1
ATOM 608 C C . ARG A 1 80 ? 2.118 -4.502 -16.419 1.00 81.06 80 ARG A C 1
ATOM 610 O O . ARG A 1 80 ? 3.040 -4.213 -17.174 1.00 81.06 80 ARG A O 1
ATOM 617 N N . PRO A 1 81 ? 1.039 -3.704 -16.288 1.00 81.06 81 PRO A N 1
ATOM 618 C CA . PRO A 1 81 ? 0.873 -2.447 -17.029 1.00 81.06 81 PRO A CA 1
ATOM 619 C C . PRO A 1 81 ? 1.879 -1.345 -16.671 1.00 81.06 81 PRO A C 1
ATOM 621 O O . PRO A 1 81 ? 2.017 -0.386 -17.422 1.00 81.06 81 PRO A O 1
ATOM 624 N N . HIS A 1 82 ? 2.544 -1.463 -15.520 1.00 80.12 82 HIS A N 1
ATOM 625 C CA . HIS A 1 82 ? 3.455 -0.457 -14.971 1.00 80.12 82 HIS A CA 1
ATOM 626 C C . HIS A 1 82 ? 4.921 -0.785 -15.251 1.00 80.12 82 HIS A C 1
ATOM 628 O O . HIS A 1 82 ? 5.793 0.021 -14.933 1.00 80.12 82 HIS A O 1
ATOM 634 N N . TYR A 1 83 ? 5.204 -1.949 -15.842 1.00 77.81 83 TYR A N 1
ATOM 635 C CA . TYR A 1 83 ? 6.553 -2.253 -16.288 1.00 77.81 83 TYR A CA 1
ATOM 636 C C . TYR A 1 83 ? 7.003 -1.236 -17.335 1.00 77.81 83 TYR A C 1
ATOM 638 O O . TYR A 1 83 ? 6.211 -0.878 -18.216 1.00 77.81 83 TYR A O 1
ATOM 646 N N . PRO A 1 84 ? 8.270 -0.789 -17.274 1.00 74.44 84 PRO A N 1
ATOM 647 C CA . PRO A 1 84 ? 8.832 -0.003 -18.354 1.00 74.44 84 PRO A CA 1
ATOM 648 C C . PRO A 1 84 ? 8.677 -0.814 -19.643 1.00 74.44 84 PRO A C 1
ATOM 650 O O . PRO A 1 84 ? 9.089 -1.976 -19.711 1.00 74.44 84 PRO A O 1
ATOM 653 N N . LYS A 1 85 ? 8.030 -0.227 -20.659 1.00 73.06 85 LYS A N 1
ATOM 654 C CA . LYS A 1 85 ? 8.059 -0.807 -22.005 1.00 73.06 85 LYS A CA 1
ATOM 655 C C . LYS A 1 85 ? 9.529 -0.971 -22.357 1.00 73.06 85 LYS A C 1
ATOM 657 O O . LYS A 1 85 ? 10.276 -0.006 -22.219 1.00 73.06 85 LYS A O 1
ATOM 662 N N . ALA A 1 86 ? 9.929 -2.175 -22.767 1.00 60.62 86 ALA A N 1
ATOM 663 C CA . ALA A 1 86 ? 11.252 -2.378 -23.328 1.00 60.62 86 ALA A CA 1
ATOM 664 C C . ALA A 1 86 ? 11.414 -1.334 -24.432 1.00 60.62 86 ALA A C 1
ATOM 666 O O . ALA A 1 86 ? 10.677 -1.360 -25.420 1.00 60.62 86 ALA A O 1
ATOM 667 N N . THR A 1 87 ? 12.288 -0.357 -24.204 1.00 49.94 87 THR A N 1
ATOM 668 C CA . THR A 1 87 ? 12.713 0.550 -25.255 1.00 49.94 87 THR A CA 1
ATOM 669 C C . THR A 1 87 ? 13.310 -0.362 -26.312 1.00 49.94 87 THR A C 1
ATOM 671 O O . THR A 1 87 ? 14.328 -1.003 -26.057 1.00 49.94 87 THR A O 1
ATOM 674 N N . ALA A 1 88 ? 12.600 -0.531 -27.429 1.00 43.34 88 ALA A N 1
ATOM 675 C CA . ALA A 1 88 ? 13.161 -1.180 -28.597 1.00 43.34 88 ALA A CA 1
ATOM 676 C C . ALA A 1 88 ? 14.439 -0.405 -28.930 1.00 43.34 88 ALA A C 1
ATOM 678 O O . ALA A 1 88 ? 14.379 0.811 -29.128 1.00 43.34 88 ALA A O 1
ATOM 679 N N . ALA A 1 89 ? 15.568 -1.104 -28.830 1.00 37.03 89 ALA A N 1
ATOM 680 C CA . ALA A 1 89 ? 16.856 -0.629 -29.304 1.00 37.03 89 ALA A CA 1
ATOM 681 C C . ALA A 1 89 ? 16.821 -0.476 -30.828 1.00 37.03 89 ALA A C 1
ATOM 683 O O . ALA A 1 89 ? 16.125 -1.294 -31.477 1.00 37.03 89 ALA A O 1
#

pLDDT: mean 80.09, std 9.8, range [37.03, 94.0]

Secondary structure (DSSP, 8-state):
--HHHHHHHHHHH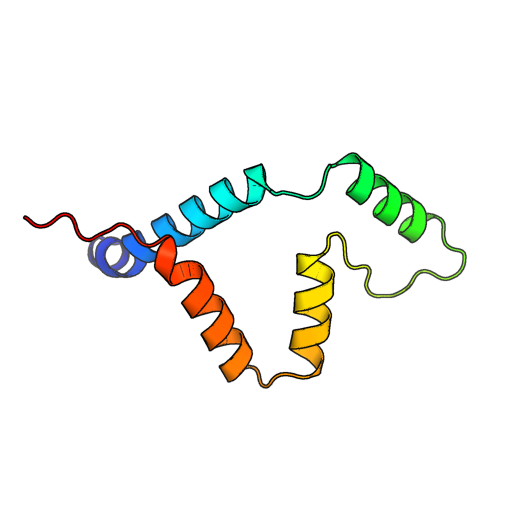HHHHHHHHHHHHTPPPHHHHHHHHHHHHH-SS--S----SHHHHHHHHHTTTS-HHHHHHHHHHHHGGGSPP----